Protein AF-A0A1H0VJD4-F1 (afdb_monomer_lite)

pLDDT: mean 79.47, std 10.34, range [51.09, 92.62]

Foldseek 3Di:
DPDPDDADDAWDFDDKDWDDDPQWIKIWTWTAFLVRDIDIDIDIQNDPDPPRDPDDDDDPPDDDPRVVVDDDGDD

Secondary structure (DSSP, 8-state):
---SS------EEEEEEEES-TTS-EEEEEEE-TT--EEEEEEESS-SSSS--------TT---GGGGGSPP---

Structure (mmCIF, N/CA/C/O backbone):
data_AF-A0A1H0VJD4-F1
#
_entry.id   AF-A0A1H0VJD4-F1
#
loop_
_atom_site.group_PDB
_atom_site.id
_atom_site.type_symbol
_atom_site.label_atom_id
_atom_site.label_alt_id
_atom_site.label_comp_id
_atom_site.label_asym_id
_atom_site.label_entity_id
_atom_site.label_seq_id
_atom_site.pdbx_PDB_ins_code
_atom_site.Cartn_x
_atom_site.Cartn_y
_atom_site.Cartn_z
_atom_site.occupancy
_atom_site.B_iso_or_equiv
_atom_site.auth_seq_id
_atom_site.auth_comp_id
_atom_site.auth_asym_id
_atom_site.auth_atom_id
_atom_site.pdbx_PDB_model_num
ATOM 1 N N . MET A 1 1 ? 15.961 0.972 7.569 1.00 53.03 1 MET A N 1
ATOM 2 C CA . MET A 1 1 ? 15.562 1.737 8.774 1.00 53.03 1 MET A CA 1
ATOM 3 C C . MET A 1 1 ? 14.095 1.462 9.050 1.00 53.03 1 MET A C 1
ATOM 5 O O . MET A 1 1 ? 13.342 1.451 8.084 1.00 53.03 1 MET A O 1
ATOM 9 N N . PRO A 1 2 ? 13.675 1.236 10.304 1.00 65.06 2 PRO A N 1
ATOM 10 C CA . PRO A 1 2 ? 12.252 1.208 10.626 1.00 65.06 2 PRO A CA 1
ATOM 11 C C . PRO A 1 2 ? 11.636 2.587 10.341 1.00 65.06 2 PRO A C 1
ATOM 13 O O . PRO A 1 2 ? 12.233 3.613 10.679 1.00 65.06 2 PRO A O 1
ATOM 16 N N . LEU A 1 3 ? 10.475 2.614 9.682 1.00 73.12 3 LEU A N 1
ATOM 17 C CA . LEU A 1 3 ? 9.712 3.843 9.454 1.00 73.12 3 LEU A CA 1
ATOM 18 C C . LEU A 1 3 ? 9.292 4.414 10.814 1.00 73.12 3 LEU A C 1
ATOM 20 O O . LEU A 1 3 ? 8.689 3.707 11.617 1.00 73.12 3 LEU A O 1
ATOM 24 N N . LYS A 1 4 ? 9.647 5.674 11.089 1.00 74.75 4 LYS A N 1
ATOM 25 C CA . LYS A 1 4 ? 9.346 6.327 12.375 1.00 74.75 4 LYS A CA 1
ATOM 26 C C . LYS A 1 4 ? 7.900 6.813 12.464 1.00 74.75 4 LYS A C 1
ATOM 28 O O . LYS A 1 4 ? 7.317 6.790 13.538 1.00 74.75 4 LYS A O 1
ATOM 33 N N . GLU A 1 5 ? 7.337 7.218 11.334 1.00 81.12 5 GLU A N 1
ATOM 34 C CA . GLU A 1 5 ? 5.999 7.793 11.229 1.00 81.12 5 GLU A CA 1
ATOM 35 C C . GLU A 1 5 ? 5.254 7.049 10.126 1.00 81.12 5 GLU A C 1
ATOM 37 O O . GLU A 1 5 ? 5.289 7.421 8.955 1.00 81.12 5 GLU A O 1
ATOM 42 N N . TYR A 1 6 ? 4.643 5.926 10.491 1.00 82.94 6 TYR A N 1
ATOM 43 C CA . TYR A 1 6 ? 3.794 5.164 9.586 1.00 82.94 6 TYR A CA 1
ATOM 44 C C . TYR A 1 6 ? 2.441 4.905 10.240 1.0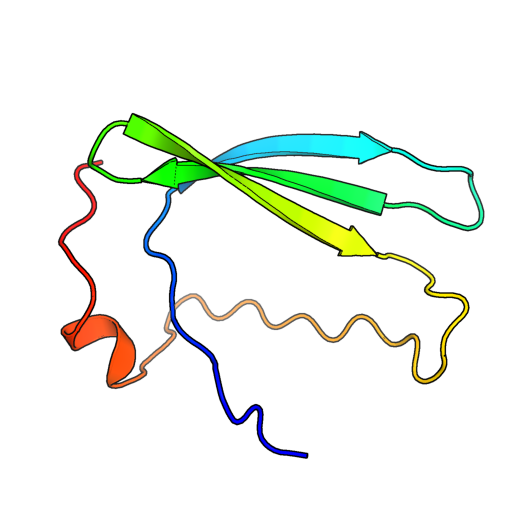0 82.94 6 TYR A C 1
ATOM 46 O O . TYR A 1 6 ? 2.311 4.877 11.462 1.00 82.94 6 TYR A O 1
ATOM 54 N N . GLY A 1 7 ? 1.434 4.704 9.402 1.00 81.88 7 GLY A N 1
ATOM 55 C CA . GLY A 1 7 ? 0.092 4.322 9.814 1.00 81.88 7 GLY A CA 1
ATOM 56 C C . GLY A 1 7 ? -0.509 3.342 8.817 1.00 81.88 7 GLY A C 1
ATOM 57 O O . GLY A 1 7 ? 0.089 3.043 7.782 1.00 81.88 7 GLY A O 1
ATOM 58 N N . ALA A 1 8 ? -1.701 2.846 9.134 1.00 85.12 8 ALA A N 1
ATOM 59 C CA . ALA A 1 8 ? -2.501 2.047 8.218 1.00 85.12 8 ALA A CA 1
ATOM 60 C C . ALA A 1 8 ? -3.705 2.859 7.735 1.00 85.12 8 ALA A C 1
ATOM 62 O O . ALA A 1 8 ? -4.330 3.578 8.512 1.00 85.12 8 ALA A O 1
ATOM 63 N N . LEU A 1 9 ? -4.023 2.724 6.449 1.00 86.62 9 LEU A N 1
ATOM 64 C CA . LEU A 1 9 ? -5.229 3.276 5.845 1.00 86.62 9 LEU A CA 1
ATOM 65 C C . LEU A 1 9 ? -6.204 2.131 5.559 1.00 86.62 9 LEU A C 1
ATOM 67 O O . LEU A 1 9 ? -5.906 1.252 4.747 1.00 86.62 9 LEU A O 1
ATOM 71 N N . ALA A 1 10 ? -7.374 2.174 6.195 1.00 87.25 10 ALA A N 1
ATOM 72 C CA . ALA A 1 10 ? -8.498 1.300 5.888 1.00 87.25 10 ALA A CA 1
ATOM 73 C C . ALA A 1 10 ? -9.281 1.881 4.702 1.00 87.25 10 ALA A C 1
ATOM 75 O O . ALA A 1 10 ? -10.025 2.846 4.857 1.00 87.25 10 ALA A O 1
ATOM 76 N N . ALA A 1 11 ? -9.064 1.341 3.502 1.00 87.88 11 ALA A N 1
ATOM 77 C CA . ALA A 1 11 ? -9.716 1.832 2.292 1.00 87.88 11 ALA A CA 1
ATOM 78 C C . ALA A 1 11 ? -9.885 0.721 1.252 1.00 87.88 11 ALA A C 1
ATOM 80 O O . ALA A 1 11 ? -9.044 -0.175 1.125 1.00 87.88 11 ALA A O 1
ATOM 81 N N . ARG A 1 12 ? -10.945 0.816 0.451 1.00 88.81 12 ARG A N 1
ATOM 82 C CA . ARG A 1 12 ? -11.221 -0.091 -0.663 1.00 88.81 12 ARG A CA 1
ATOM 83 C C . ARG A 1 12 ? -10.641 0.478 -1.948 1.00 88.81 12 ARG A C 1
ATOM 85 O O . ARG A 1 12 ? -10.906 1.621 -2.303 1.00 88.81 12 ARG A O 1
ATOM 92 N N . ALA A 1 13 ? -9.862 -0.325 -2.671 1.00 89.31 13 ALA A N 1
ATOM 93 C CA . ALA A 1 13 ? -9.400 0.049 -4.005 1.00 89.31 13 ALA A CA 1
ATOM 94 C C . ALA A 1 13 ? -10.573 0.016 -4.998 1.00 89.31 13 ALA A C 1
ATOM 96 O O . ALA A 1 13 ? -11.250 -1.005 -5.118 1.00 89.31 13 ALA A O 1
ATOM 97 N N . VAL A 1 14 ? -10.794 1.121 -5.710 1.00 92.38 14 VAL A N 1
ATOM 98 C CA . VAL A 1 14 ? -11.911 1.277 -6.660 1.00 92.38 14 VAL A CA 1
ATOM 99 C C . VAL A 1 14 ? -11.462 1.424 -8.103 1.00 92.38 14 VAL A C 1
ATOM 101 O O . VAL A 1 14 ? -12.181 1.027 -9.015 1.00 92.38 14 VAL A O 1
ATOM 104 N N . ALA A 1 15 ? -10.258 1.943 -8.325 1.00 90.38 15 ALA A N 1
ATOM 105 C CA . ALA A 1 15 ? -9.683 2.045 -9.653 1.00 90.38 15 ALA A CA 1
ATOM 106 C C . ALA A 1 15 ? -8.159 1.952 -9.598 1.00 90.38 15 ALA A C 1
ATOM 108 O O . ALA A 1 15 ? -7.517 2.218 -8.577 1.00 90.38 15 ALA A O 1
ATOM 109 N N . ARG A 1 16 ? -7.567 1.585 -10.734 1.00 90.25 16 ARG A N 1
ATOM 110 C CA . ARG A 1 16 ? -6.124 1.650 -10.949 1.00 90.25 16 ARG A CA 1
ATOM 111 C C . ARG A 1 16 ? -5.828 2.280 -12.299 1.00 90.25 16 ARG A C 1
ATOM 113 O O . ARG A 1 16 ? -6.522 1.999 -13.275 1.00 90.25 16 ARG A O 1
ATOM 120 N N . ARG A 1 17 ? -4.762 3.068 -12.369 1.00 87.69 17 AR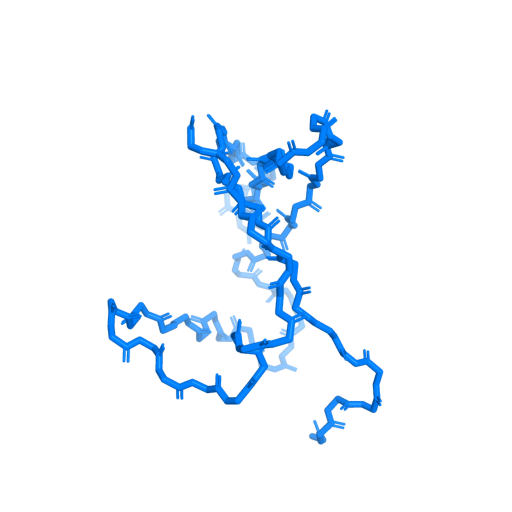G A N 1
ATOM 121 C CA . ARG A 1 17 ? -4.253 3.647 -13.614 1.00 87.69 17 ARG A CA 1
ATOM 122 C C . ARG A 1 17 ? -2.755 3.404 -13.717 1.00 87.69 17 ARG A C 1
ATOM 124 O O . ARG A 1 17 ? -2.036 3.587 -12.742 1.00 87.69 17 ARG A O 1
ATOM 131 N N . ARG A 1 18 ? -2.293 2.999 -14.900 1.00 84.94 18 ARG A N 1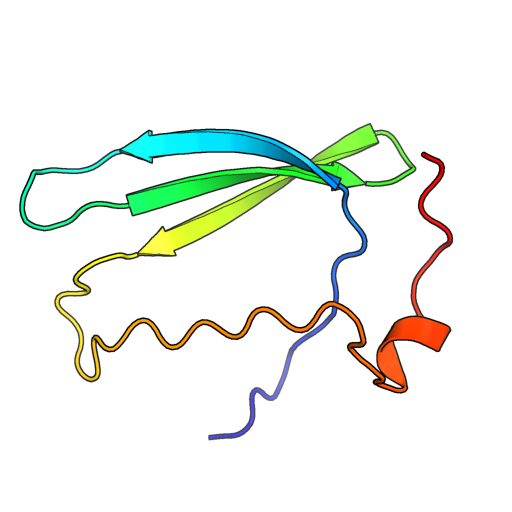
ATOM 132 C CA . ARG A 1 18 ? -0.869 2.993 -15.248 1.00 84.94 18 ARG A CA 1
ATOM 133 C C . ARG A 1 18 ? -0.551 4.304 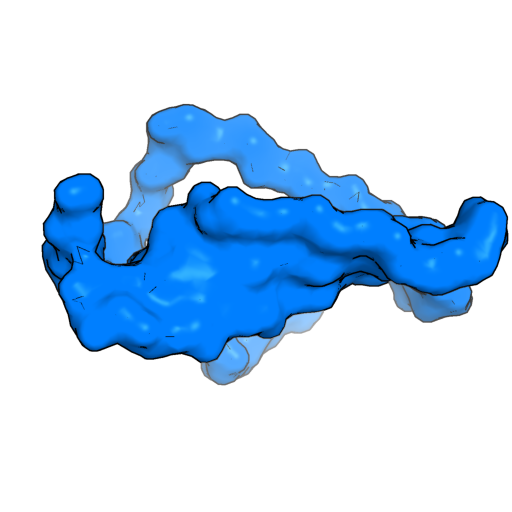-15.959 1.00 84.94 18 ARG A C 1
ATOM 135 O O . ARG A 1 18 ? -1.175 4.621 -16.967 1.00 84.94 18 ARG A O 1
ATOM 142 N N . GLU A 1 19 ? 0.408 5.040 -15.432 1.00 78.75 19 GLU A N 1
ATOM 143 C CA . GLU A 1 19 ? 0.979 6.253 -16.010 1.00 78.75 19 GLU A CA 1
ATOM 144 C C . GLU A 1 19 ? 2.497 6.073 -16.176 1.00 78.75 19 GLU A C 1
ATOM 146 O O . GLU A 1 19 ? 3.062 5.068 -15.744 1.00 78.75 19 GLU A O 1
ATOM 151 N N . GLY A 1 20 ? 3.164 7.023 -16.828 1.00 73.81 20 GLY A N 1
ATOM 152 C CA . GLY A 1 20 ? 4.614 6.986 -17.038 1.00 73.81 20 GLY A CA 1
ATOM 153 C C . GLY A 1 20 ? 5.057 6.334 -18.351 1.00 73.81 20 GLY A C 1
ATOM 154 O O . GLY A 1 20 ? 4.272 5.734 -19.092 1.00 73.81 20 GLY A O 1
ATOM 155 N N . ALA A 1 21 ? 6.343 6.505 -18.658 1.00 73.50 21 ALA A N 1
ATOM 156 C CA . ALA A 1 21 ? 6.968 5.962 -19.858 1.00 73.50 21 ALA A CA 1
ATOM 157 C C . ALA A 1 21 ? 7.190 4.445 -19.732 1.00 73.50 21 ALA A C 1
ATOM 159 O O . ALA A 1 21 ? 7.068 3.866 -18.654 1.00 73.50 21 ALA A O 1
ATOM 160 N N . VAL A 1 22 ? 7.558 3.788 -20.838 1.00 73.50 22 VAL A N 1
ATOM 161 C CA . VAL A 1 22 ? 7.861 2.341 -20.857 1.00 73.50 22 VAL A CA 1
ATOM 162 C C . VAL A 1 22 ? 8.894 1.960 -19.788 1.00 73.50 22 VAL A C 1
ATOM 164 O O . VAL A 1 22 ? 8.741 0.922 -19.152 1.00 73.50 22 VAL A O 1
ATOM 167 N N . ASN A 1 23 ? 9.875 2.835 -19.545 1.00 71.69 23 ASN A N 1
ATOM 168 C CA . ASN A 1 23 ? 11.012 2.573 -18.659 1.00 71.69 23 ASN A CA 1
ATOM 169 C C . ASN A 1 23 ? 10.847 3.123 -17.233 1.00 71.69 23 ASN A C 1
ATOM 171 O O . ASN A 1 23 ? 11.676 2.830 -16.382 1.00 71.69 23 ASN A O 1
ATOM 175 N N . THR A 1 24 ? 9.800 3.909 -16.970 1.00 71.50 24 THR A N 1
ATOM 176 C CA . THR A 1 24 ? 9.472 4.445 -15.635 1.00 71.50 24 THR A CA 1
ATOM 177 C C . THR A 1 24 ? 7.967 4.347 -15.350 1.00 71.50 24 THR A C 1
ATOM 179 O O . THR A 1 24 ? 7.304 5.358 -15.096 1.00 71.50 24 THR A O 1
ATOM 182 N N . PRO A 1 25 ? 7.367 3.147 -15.462 1.00 78.38 25 PRO A N 1
ATOM 183 C CA . PRO A 1 25 ? 5.947 2.980 -15.211 1.00 78.38 25 PRO A CA 1
ATOM 184 C C . PRO A 1 25 ? 5.586 3.301 -13.757 1.00 78.38 25 PRO A C 1
ATOM 186 O O . PRO A 1 25 ? 6.215 2.843 -12.810 1.00 78.38 25 PRO A O 1
ATOM 189 N N . GLN A 1 26 ? 4.495 4.030 -13.579 1.00 81.38 26 GLN A N 1
ATOM 190 C CA . GLN A 1 26 ? 3.917 4.353 -12.285 1.00 81.38 26 GLN A CA 1
ATOM 191 C C . GLN A 1 26 ? 2.483 3.836 -12.242 1.00 81.38 26 GLN A C 1
ATOM 193 O O . GLN A 1 26 ? 1.694 4.065 -13.157 1.00 81.38 26 GLN A O 1
ATOM 198 N N . TYR A 1 27 ? 2.117 3.153 -11.165 1.00 84.88 27 TYR A N 1
ATOM 199 C CA . TYR A 1 27 ? 0.736 2.765 -10.917 1.00 84.88 27 TYR A CA 1
ATOM 200 C C . TYR A 1 27 ? 0.124 3.682 -9.873 1.00 84.88 27 TYR A C 1
ATOM 202 O O . TYR A 1 27 ? 0.686 3.900 -8.805 1.00 84.88 27 TYR A O 1
ATOM 210 N N . GLN A 1 28 ? -1.054 4.202 -10.181 1.00 89.00 28 GLN A N 1
ATOM 211 C CA . GLN A 1 28 ? -1.892 4.921 -9.239 1.00 89.00 28 GLN A CA 1
ATOM 212 C C . GLN A 1 28 ? -3.050 4.020 -8.845 1.00 89.00 28 GLN A C 1
ATOM 214 O O . GLN A 1 28 ? -3.761 3.496 -9.704 1.00 89.00 28 GLN A O 1
ATOM 219 N N . ILE A 1 29 ? -3.230 3.842 -7.543 1.00 90.44 29 ILE A N 1
ATOM 220 C CA . ILE A 1 29 ? -4.347 3.110 -6.959 1.00 90.44 29 ILE A CA 1
ATOM 221 C C . ILE A 1 29 ? -5.251 4.141 -6.300 1.00 90.44 29 ILE A C 1
ATOM 223 O O . ILE A 1 29 ? -4.845 4.805 -5.342 1.00 90.44 29 ILE A O 1
ATOM 227 N N . HIS A 1 30 ? -6.460 4.271 -6.833 1.00 91.56 30 HIS A N 1
ATOM 228 C CA . HIS A 1 30 ? -7.520 5.092 -6.267 1.00 91.56 30 HIS A CA 1
ATOM 229 C C . HIS A 1 30 ? -8.325 4.253 -5.280 1.00 91.56 30 HIS A C 1
ATOM 231 O O . HIS A 1 30 ? -8.675 3.100 -5.563 1.00 91.56 30 HIS A O 1
ATOM 237 N N . ARG A 1 31 ? -8.570 4.817 -4.099 1.00 90.44 31 ARG A N 1
ATOM 238 C CA . ARG A 1 31 ? -9.279 4.163 -3.004 1.00 90.44 31 ARG A CA 1
ATOM 239 C C . ARG A 1 31 ? -10.299 5.111 -2.387 1.00 90.44 31 ARG A C 1
ATOM 241 O O . ARG A 1 31 ? -10.028 6.305 -2.342 1.00 90.44 31 ARG A O 1
ATOM 248 N N . HIS A 1 32 ? -11.386 4.565 -1.852 1.00 90.56 32 HIS A N 1
ATOM 249 C CA . HIS A 1 32 ? -12.265 5.274 -0.921 1.00 90.56 32 HIS A CA 1
ATOM 250 C C . HIS A 1 32 ? -12.144 4.671 0.478 1.00 90.56 32 HIS A C 1
ATOM 252 O O . HIS A 1 32 ? -11.931 3.461 0.609 1.00 90.56 32 HIS A O 1
ATOM 258 N N . ASP A 1 33 ? -12.280 5.482 1.521 1.00 88.88 33 ASP A N 1
ATOM 259 C CA . ASP A 1 33 ? -12.547 4.975 2.870 1.00 88.88 33 ASP A CA 1
ATOM 260 C C . ASP A 1 33 ? -14.054 4.755 3.103 1.00 88.88 33 ASP A C 1
ATOM 262 O O . ASP A 1 33 ? -14.886 4.998 2.227 1.00 88.88 33 ASP A O 1
ATOM 266 N N . GLY A 1 34 ? -14.413 4.293 4.305 1.00 82.69 34 GLY A N 1
ATOM 267 C CA . GLY A 1 34 ? -15.812 4.089 4.697 1.00 82.69 34 GLY A CA 1
ATOM 268 C C . GLY A 1 34 ? -16.643 5.374 4.828 1.00 82.69 34 GLY A C 1
ATOM 269 O O . GLY A 1 34 ? -17.858 5.279 4.963 1.00 82.69 34 GLY A O 1
ATOM 270 N N . GLN A 1 35 ? -16.012 6.551 4.779 1.00 86.31 35 GLN A N 1
ATOM 271 C CA . GLN A 1 35 ? -16.656 7.865 4.865 1.00 86.31 35 GLN A CA 1
ATOM 272 C C . GLN A 1 35 ? -16.768 8.552 3.492 1.00 86.31 35 GLN A C 1
ATOM 274 O O . GLN A 1 35 ? -17.285 9.665 3.405 1.00 86.31 35 GLN A O 1
ATOM 279 N N . GLY A 1 36 ? -16.311 7.896 2.420 1.00 87.06 36 GLY A N 1
ATOM 280 C CA . GLY A 1 36 ? -16.325 8.431 1.060 1.00 87.06 36 GLY A CA 1
ATOM 281 C C . GLY A 1 36 ? -15.156 9.364 0.736 1.00 87.06 36 GLY A C 1
ATOM 282 O O . GLY A 1 36 ? -15.194 10.039 -0.289 1.00 87.06 36 GLY A O 1
ATOM 283 N N . THR A 1 37 ? -14.118 9.415 1.572 1.00 91.88 37 THR A N 1
ATOM 284 C CA . THR A 1 37 ? -12.903 10.185 1.285 1.00 91.88 37 THR A CA 1
ATOM 285 C C . THR A 1 37 ? -12.056 9.459 0.246 1.00 91.88 37 THR A C 1
ATOM 287 O O . THR A 1 37 ? -11.725 8.281 0.409 1.00 91.88 37 THR A O 1
ATOM 290 N N . ASP A 1 38 ? -11.655 10.175 -0.804 1.00 92.62 38 ASP A N 1
ATOM 291 C CA . ASP A 1 38 ? -10.795 9.645 -1.858 1.00 92.62 38 ASP A CA 1
ATOM 292 C C . ASP A 1 38 ? -9.306 9.736 -1.502 1.00 92.62 38 ASP A C 1
ATOM 294 O O . ASP A 1 38 ? -8.777 10.789 -1.142 1.00 92.62 38 ASP A O 1
ATOM 298 N N . TYR A 1 39 ? -8.598 8.628 -1.703 1.00 91.12 39 TYR A N 1
ATOM 299 C CA . TYR A 1 39 ? -7.158 8.512 -1.512 1.00 91.12 39 TYR A CA 1
ATOM 300 C C . TYR A 1 39 ? -6.469 8.010 -2.775 1.00 91.12 39 TYR A C 1
ATOM 302 O O . TYR A 1 39 ? -6.994 7.180 -3.524 1.00 91.12 39 TYR A O 1
ATOM 310 N N . ARG A 1 40 ? -5.223 8.455 -2.970 1.00 91.31 40 ARG A N 1
ATOM 311 C CA . ARG A 1 40 ? -4.353 7.988 -4.051 1.00 91.31 40 ARG A CA 1
ATOM 312 C C . ARG A 1 40 ? -3.043 7.448 -3.497 1.00 91.31 40 ARG A C 1
ATOM 314 O O . ARG A 1 40 ? -2.284 8.180 -2.871 1.00 91.31 40 ARG A O 1
ATOM 321 N N . ALA A 1 41 ? -2.758 6.184 -3.795 1.00 88.62 41 ALA A N 1
ATOM 322 C CA . ALA A 1 41 ? -1.464 5.564 -3.534 1.00 88.62 41 ALA A CA 1
ATOM 323 C C . ALA A 1 41 ? -0.692 5.390 -4.846 1.00 88.62 41 ALA A C 1
ATOM 325 O O . ALA A 1 41 ? -1.202 4.788 -5.793 1.00 88.62 41 ALA A O 1
ATOM 326 N N . THR A 1 42 ? 0.533 5.902 -4.885 1.00 84.81 42 THR A N 1
ATOM 327 C CA . THR A 1 42 ? 1.448 5.755 -6.018 1.00 84.81 42 THR A CA 1
ATOM 328 C C . THR A 1 42 ? 2.405 4.596 -5.768 1.00 84.81 42 THR A C 1
ATOM 330 O O . THR A 1 42 ? 3.024 4.525 -4.711 1.00 84.81 42 THR A O 1
ATOM 333 N N . VAL A 1 43 ? 2.569 3.731 -6.764 1.00 82.69 43 VAL A N 1
ATOM 334 C CA . VAL A 1 43 ? 3.559 2.655 -6.783 1.00 82.69 43 VAL A CA 1
ATOM 335 C C . VAL A 1 43 ? 4.480 2.877 -7.976 1.00 82.69 43 VAL A C 1
ATOM 337 O O . VAL A 1 43 ? 4.047 2.784 -9.126 1.00 82.69 43 VAL A O 1
ATOM 340 N N . ASN A 1 44 ? 5.747 3.175 -7.702 1.00 77.38 44 ASN A N 1
ATOM 341 C CA . ASN A 1 44 ? 6.767 3.288 -8.739 1.00 77.38 44 ASN A CA 1
ATOM 342 C C . ASN A 1 44 ? 7.229 1.885 -9.140 1.00 77.38 44 ASN A C 1
ATOM 344 O O . ASN A 1 44 ? 7.592 1.080 -8.283 1.00 77.38 44 ASN A O 1
ATOM 348 N N . VAL A 1 45 ? 7.215 1.590 -10.436 1.00 72.88 45 VAL A N 1
ATOM 349 C CA . VAL A 1 45 ? 7.707 0.335 -11.005 1.00 72.88 45 VAL A CA 1
ATOM 350 C C . VAL A 1 45 ? 8.937 0.681 -11.834 1.00 72.88 45 VAL A C 1
ATOM 352 O O . VAL A 1 45 ? 8.874 1.572 -12.674 1.00 72.88 45 VAL A O 1
ATOM 355 N N . LEU A 1 46 ? 10.060 0.003 -11.578 1.00 70.56 46 LEU A N 1
ATOM 356 C CA . LEU A 1 46 ? 11.382 0.375 -12.110 1.00 70.56 46 LEU A CA 1
ATOM 357 C C . LEU A 1 46 ? 11.839 1.758 -11.617 1.00 70.56 46 LEU A C 1
ATOM 359 O O . LEU A 1 46 ? 12.109 2.664 -12.404 1.00 70.56 46 LEU A O 1
ATOM 363 N N . SER A 1 47 ? 11.909 1.930 -10.293 1.00 67.12 47 SER A N 1
ATOM 364 C CA . SER A 1 47 ? 12.492 3.146 -9.717 1.00 67.12 47 SER A CA 1
ATOM 365 C C . SER A 1 47 ? 13.934 3.331 -10.202 1.00 67.12 47 SER A C 1
ATOM 367 O O . SER A 1 47 ? 14.705 2.373 -10.244 1.00 67.12 47 SER A O 1
ATOM 369 N N . SER A 1 48 ? 14.310 4.566 -10.537 1.00 67.12 48 SER A N 1
ATOM 370 C CA . SER A 1 48 ? 15.711 4.931 -10.791 1.00 67.12 48 SER A CA 1
ATOM 371 C C . SER A 1 48 ? 16.559 4.912 -9.514 1.00 67.12 48 SER A C 1
ATOM 373 O O . SER A 1 48 ? 17.785 4.882 -9.596 1.00 67.12 48 SER A O 1
ATOM 375 N N . GLU A 1 49 ? 15.923 4.928 -8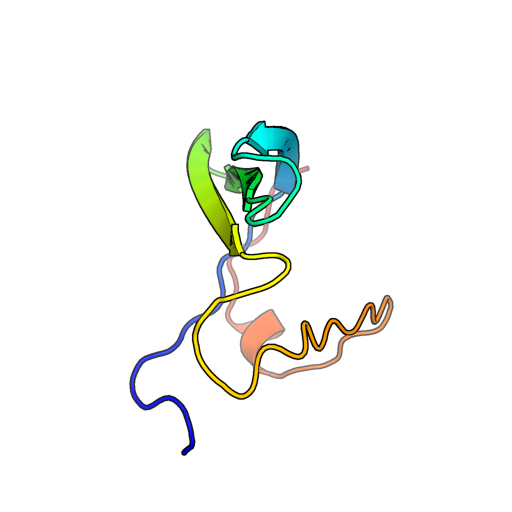.340 1.00 68.94 49 GLU A N 1
ATOM 376 C CA . GLU A 1 49 ? 16.604 4.838 -7.050 1.00 68.94 49 GLU A CA 1
ATOM 377 C C . GLU A 1 49 ? 16.825 3.381 -6.636 1.00 68.94 49 GLU A C 1
ATOM 379 O O . GLU A 1 49 ? 15.929 2.544 -6.747 1.00 68.94 49 GLU A O 1
ATOM 384 N N . SER A 1 50 ? 18.032 3.084 -6.147 1.00 62.75 50 SER A N 1
ATOM 385 C CA . SER A 1 50 ? 18.408 1.756 -5.658 1.00 62.75 50 SER A CA 1
ATOM 386 C C . SER A 1 50 ? 18.200 1.636 -4.138 1.00 62.75 50 SER A C 1
ATOM 388 O O . SER A 1 50 ? 18.587 2.557 -3.417 1.00 62.75 50 SER A O 1
ATOM 390 N N . PRO A 1 51 ? 17.672 0.504 -3.628 1.00 64.56 51 PRO A N 1
ATOM 391 C CA . PRO A 1 51 ? 17.244 -0.676 -4.381 1.00 64.56 51 PRO A CA 1
ATOM 392 C C . PRO A 1 51 ? 15.857 -0.477 -5.009 1.00 64.56 51 PRO A C 1
ATOM 394 O O . PRO A 1 51 ? 14.906 -0.077 -4.343 1.00 64.56 51 PRO A O 1
ATOM 397 N N . SER A 1 52 ? 15.741 -0.793 -6.299 1.00 59.84 52 SER A N 1
ATOM 398 C CA . SER A 1 52 ? 14.515 -0.606 -7.087 1.00 59.84 52 SER A CA 1
ATOM 399 C C . SER A 1 52 ? 13.582 -1.821 -7.066 1.00 59.84 52 SER A C 1
ATOM 401 O O . SER A 1 52 ? 12.615 -1.882 -7.831 1.00 59.84 52 SER A O 1
ATOM 403 N N . GLU A 1 53 ? 13.865 -2.797 -6.200 1.00 65.38 53 GLU A N 1
ATOM 404 C CA . GLU A 1 53 ? 13.077 -4.015 -6.069 1.00 65.38 53 GLU A CA 1
ATOM 405 C C . GLU A 1 53 ? 11.695 -3.678 -5.507 1.00 65.38 53 GLU A C 1
ATOM 407 O O . GLU A 1 53 ? 11.535 -3.313 -4.340 1.00 65.38 53 GLU A O 1
ATOM 412 N N . LEU A 1 54 ? 10.671 -3.809 -6.351 1.00 62.97 54 LEU A N 1
ATOM 413 C CA . LEU A 1 54 ? 9.292 -3.765 -5.892 1.00 62.97 54 LEU A CA 1
ATOM 414 C C . LEU A 1 54 ? 8.992 -5.058 -5.125 1.00 62.97 54 LEU A C 1
ATOM 416 O O . LEU A 1 54 ? 8.519 -6.042 -5.693 1.00 62.97 54 LEU A O 1
ATOM 420 N N . LEU A 1 55 ? 9.263 -5.045 -3.825 1.00 65.50 55 LEU A N 1
ATOM 421 C CA . LEU A 1 55 ? 8.856 -6.103 -2.912 1.00 65.50 55 LEU A CA 1
ATOM 422 C C . LEU A 1 55 ? 7.388 -5.880 -2.548 1.00 65.50 55 LEU A C 1
ATOM 424 O O . LEU A 1 55 ? 7.053 -5.001 -1.756 1.00 65.50 55 LEU A O 1
ATOM 428 N N . TYR A 1 56 ? 6.503 -6.665 -3.154 1.00 69.12 56 TYR A N 1
ATOM 429 C CA . TYR A 1 56 ? 5.107 -6.734 -2.745 1.00 69.12 56 TYR A CA 1
ATOM 430 C C . TYR A 1 56 ? 4.834 -8.095 -2.108 1.00 69.12 56 TYR A C 1
ATOM 432 O O . TYR A 1 56 ? 5.338 -9.124 -2.555 1.00 69.12 56 TYR A O 1
ATOM 440 N N . LEU A 1 57 ? 4.025 -8.088 -1.053 1.00 75.88 57 LEU A N 1
ATOM 441 C CA . LEU A 1 57 ? 3.507 -9.287 -0.412 1.00 75.88 57 LEU A CA 1
ATOM 442 C C . LEU A 1 57 ? 1.986 -9.217 -0.479 1.00 75.88 57 LEU A C 1
ATOM 444 O O . LEU A 1 57 ? 1.387 -8.269 0.026 1.00 75.88 57 LEU A O 1
ATOM 448 N N . VAL A 1 58 ? 1.370 -10.224 -1.091 1.00 81.62 58 VAL A N 1
ATOM 449 C CA . VAL A 1 58 ? -0.068 -10.461 -0.958 1.00 81.62 58 VAL A CA 1
ATOM 450 C C . VAL A 1 58 ? -0.240 -11.504 0.133 1.00 81.62 58 VAL A C 1
ATOM 452 O O . VAL A 1 58 ? 0.299 -12.603 0.032 1.00 81.62 58 VAL A O 1
ATOM 455 N N . ASN A 1 59 ? -0.941 -11.134 1.198 1.00 85.94 59 ASN A N 1
ATOM 456 C CA . ASN A 1 59 ? -1.256 -12.032 2.297 1.00 85.94 59 ASN A CA 1
ATOM 457 C C . ASN A 1 59 ? -2.746 -11.910 2.614 1.00 85.94 59 ASN A C 1
ATOM 459 O O . ASN A 1 59 ? -3.164 -10.964 3.282 1.00 85.94 59 ASN A O 1
ATOM 463 N N . ASP A 1 60 ? -3.529 -12.880 2.147 1.00 85.12 60 ASP A N 1
ATOM 464 C CA . ASP A 1 60 ? -4.978 -12.925 2.372 1.00 85.12 60 ASP A CA 1
ATOM 465 C C . ASP A 1 60 ? -5.336 -13.106 3.856 1.00 85.12 60 ASP A C 1
ATOM 467 O O . ASP A 1 60 ? -6.433 -12.767 4.285 1.00 85.12 60 ASP A O 1
ATOM 471 N N . SER A 1 61 ? -4.399 -13.618 4.659 1.00 87.81 61 SER A N 1
ATOM 472 C CA . SER A 1 61 ? -4.531 -13.828 6.104 1.00 87.81 61 SER A CA 1
ATOM 473 C C . SER A 1 61 ? -3.567 -12.936 6.886 1.00 87.81 61 SER A C 1
ATOM 475 O O . SER A 1 61 ? -2.898 -13.386 7.818 1.00 87.81 61 SER A O 1
ATOM 477 N N . PHE A 1 62 ? -3.451 -11.664 6.498 1.00 85.81 62 PHE A N 1
ATOM 478 C CA . PHE A 1 62 ? -2.612 -10.707 7.212 1.00 85.81 62 PHE A CA 1
ATOM 479 C C . PHE A 1 62 ? -3.113 -10.518 8.653 1.00 85.81 62 PHE A C 1
ATOM 481 O O . PHE A 1 62 ? -4.185 -9.967 8.883 1.00 85.81 62 PHE A O 1
ATOM 488 N N . GLN A 1 63 ? -2.328 -10.982 9.627 1.00 87.12 63 GLN A N 1
ATOM 489 C CA . GLN A 1 63 ? -2.603 -10.833 11.056 1.00 87.12 63 GLN A CA 1
ATOM 490 C C . GLN A 1 63 ? -1.622 -9.823 11.645 1.00 87.12 63 GLN A C 1
ATOM 492 O O . GLN A 1 63 ? -0.423 -10.085 11.729 1.00 87.12 63 GLN A O 1
ATOM 497 N N . HIS A 1 64 ? -2.121 -8.657 12.049 1.00 85.19 64 HIS A N 1
ATOM 498 C CA . HIS A 1 64 ? -1.302 -7.628 12.680 1.00 85.19 64 HIS A CA 1
ATOM 499 C C . HIS A 1 64 ? -2.135 -6.823 13.689 1.00 85.19 64 HIS A C 1
ATOM 501 O O . HIS A 1 64 ? -3.270 -6.467 13.360 1.00 85.19 64 HIS A O 1
ATOM 507 N N . PRO A 1 65 ? -1.595 -6.463 14.874 1.00 86.94 65 PRO A N 1
ATOM 508 C CA . PRO A 1 65 ? -2.332 -5.699 15.889 1.00 86.94 65 PRO A CA 1
ATOM 509 C C . PRO A 1 65 ? -2.948 -4.392 15.371 1.00 86.94 65 PRO A C 1
ATOM 511 O O . PRO A 1 65 ? -4.008 -3.983 15.834 1.00 86.94 65 PRO A O 1
ATOM 514 N N . ILE A 1 66 ? -2.324 -3.770 14.362 1.00 84.62 66 ILE A N 1
ATOM 515 C CA . ILE A 1 66 ? -2.830 -2.539 13.726 1.00 84.62 66 ILE A CA 1
ATOM 516 C C . ILE A 1 66 ? -4.235 -2.696 13.135 1.00 84.62 66 ILE A C 1
ATOM 518 O O . ILE A 1 66 ? -4.971 -1.720 13.078 1.00 84.62 66 ILE A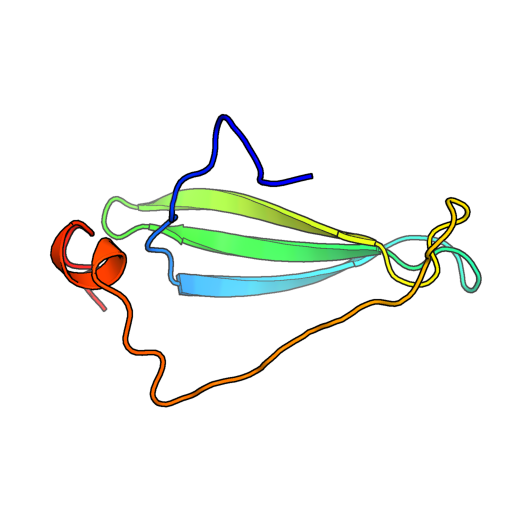 O 1
ATOM 522 N N . LEU A 1 67 ? -4.626 -3.910 12.728 1.00 83.06 67 LEU A N 1
ATOM 523 C CA . LEU A 1 67 ? -5.955 -4.161 12.176 1.00 83.06 67 LEU A CA 1
ATOM 524 C C . LEU A 1 67 ? -7.053 -3.958 13.223 1.00 83.06 67 LEU A C 1
ATOM 526 O O . LEU A 1 67 ? -8.120 -3.464 12.882 1.00 83.06 67 LEU A O 1
ATOM 530 N N . GLY A 1 68 ? -6.777 -4.266 14.495 1.00 83.75 68 GLY A N 1
ATOM 531 C CA . GLY A 1 68 ? -7.714 -4.025 15.598 1.00 83.75 68 GLY A CA 1
ATOM 532 C C . GLY A 1 68 ? -7.883 -2.546 15.956 1.00 83.75 68 GLY A C 1
ATOM 533 O O . GLY A 1 68 ? -8.809 -2.202 16.682 1.00 83.75 68 GLY A O 1
ATOM 534 N N . LEU A 1 69 ? -7.004 -1.673 15.453 1.00 84.94 69 LEU A N 1
ATOM 535 C CA . LEU A 1 69 ? -7.078 -0.222 15.641 1.00 84.94 69 LEU A CA 1
ATOM 536 C C . LEU A 1 69 ? -7.793 0.483 14.480 1.00 84.94 69 LEU A C 1
ATOM 538 O O . LEU A 1 69 ? -8.040 1.685 14.560 1.00 84.94 69 LEU A O 1
ATOM 542 N N . MET A 1 70 ? -8.082 -0.229 13.386 1.00 81.38 70 MET A N 1
ATOM 543 C CA . MET A 1 70 ? -8.668 0.382 12.200 1.00 81.38 70 MET A CA 1
ATOM 544 C C . MET A 1 70 ? -10.182 0.572 12.354 1.00 81.38 70 MET A C 1
ATOM 546 O O . MET A 1 70 ? -10.862 -0.302 12.896 1.00 81.38 70 MET A O 1
ATOM 550 N N . PRO A 1 71 ? -10.739 1.682 11.839 1.00 76.56 71 PRO A N 1
ATOM 551 C CA . PRO A 1 71 ? -12.181 1.862 11.785 1.00 76.56 71 PRO A CA 1
ATOM 552 C C . PRO A 1 71 ? -12.821 0.811 10.870 1.00 76.56 71 PRO A C 1
ATOM 554 O O . PRO A 1 71 ? -12.239 0.393 9.863 1.00 76.56 71 PRO A O 1
ATOM 557 N N . SER A 1 72 ? -14.046 0.402 11.202 1.00 70.19 72 SER A N 1
ATOM 558 C CA . SER A 1 72 ? -14.841 -0.481 10.349 1.00 70.19 72 SER A CA 1
ATOM 559 C C . SER A 1 72 ? -15.031 0.160 8.975 1.00 70.19 72 SER A C 1
ATOM 561 O O . SER A 1 72 ? -15.575 1.259 8.871 1.00 70.19 72 SER A O 1
ATOM 563 N N . THR A 1 73 ? -14.592 -0.521 7.918 1.00 62.22 73 THR A N 1
ATOM 564 C CA . THR A 1 73 ? -14.870 -0.095 6.543 1.00 62.22 73 THR A CA 1
ATOM 565 C C . THR A 1 73 ? -16.215 -0.689 6.135 1.00 62.22 73 THR A C 1
ATOM 567 O O . THR A 1 73 ? -16.326 -1.904 5.985 1.00 62.22 73 THR A O 1
ATOM 570 N N . SER A 1 74 ? -17.250 0.143 6.018 1.00 57.03 74 SER A N 1
ATOM 571 C CA . SER A 1 74 ? -18.542 -0.261 5.450 1.00 57.03 74 SER A CA 1
ATOM 572 C C . SER A 1 74 ? -18.342 -0.650 3.978 1.00 57.03 74 SER A C 1
ATOM 574 O O . SER A 1 74 ? -17.655 0.066 3.251 1.00 57.03 74 SER A O 1
ATOM 576 N N . GLY A 1 75 ? -18.858 -1.818 3.582 1.00 51.09 75 GLY A N 1
ATOM 577 C CA . GLY A 1 75 ? -18.613 -2.453 2.276 1.00 51.09 75 GLY A CA 1
ATOM 578 C C . GLY A 1 75 ? -19.500 -1.968 1.141 1.00 51.09 75 GLY A C 1
ATOM 579 O O . GLY A 1 75 ? -20.661 -1.599 1.421 1.00 51.09 75 GLY A O 1
#

Radius of gyration: 14.75 Å; chains: 1; bounding box: 37×24×37 Å

Sequence (75 aa):
MPLKEYGALAARAVARRREGAVNTPQYQIHRHDGQGTDYRATVNVLSSESPSELLYLVNDSFQHPILGLMPSTSG